Protein AF-A0A970GZV5-F1 (afdb_monomer)

pLDDT: mean 70.39, std 18.57, range [28.64, 95.0]

Radius of gyration: 17.45 Å; Cα contacts (8 Å, |Δi|>4): 274; chains: 1; bounding box: 36×47×40 Å

Sequence (173 aa):
MMLFKDIFDEFKELNETELFYKQYYIAKQNPQNFRKYLISLDQKIIYENKWWIPELQDSFSRYFPELSIEHSRDNIKIVRHNRYNPLFPHSHAFFEMIYVYEGRCENTIEGKLINMEQGDICIVAPDDSYNGRIIFSTMILYFLFSLTRRYSQTKPIAILPFPLKTISIYRVF

Nearest PDB structures (foldseek):
  5u93-assembly1_A  TM=7.709E-01  e=1.357E-03  Bacteria Latreille et al. 1825
  4axo-assembly1_A  TM=7.265E-01  e=5.122E-03  Clostridioides difficile 630
  2pfw-assembly1_B  TM=7.074E-01  e=7.359E-03  Shewanella frigidimarina NCIMB 400
  5uqp-assembly1_B  TM=6.983E-01  e=4.784E-02  Rhodococcus jostii RHA1
  4e2g-assembly2_D  TM=6.605E-01  e=4.504E-02  Sphaerobacter thermophilus DSM 20745

Structure (mmCIF, N/CA/C/O backbone):
data_AF-A0A970GZV5-F1
#
_entry.id   AF-A0A970GZV5-F1
#
loop_
_atom_site.group_PDB
_atom_site.id
_atom_site.type_symbol
_atom_site.label_atom_id
_atom_site.label_alt_id
_atom_site.label_comp_id
_atom_site.label_asym_id
_atom_site.label_entity_id
_atom_site.label_seq_id
_atom_site.pdbx_PDB_ins_code
_atom_site.Cartn_x
_atom_site.Cartn_y
_atom_site.Cartn_z
_atom_site.occupancy
_atom_site.B_iso_or_equiv
_atom_site.auth_seq_id
_atom_site.auth_comp_id
_atom_site.auth_asym_id
_atom_site.auth_atom_id
_atom_site.pdbx_PDB_model_num
ATOM 1 N N . MET A 1 1 ? 20.567 -19.874 14.182 1.00 41.66 1 MET A N 1
ATOM 2 C CA . MET A 1 1 ? 19.536 -20.143 13.160 1.00 41.66 1 MET A CA 1
ATOM 3 C C . MET A 1 1 ? 18.197 -19.851 13.818 1.00 41.66 1 MET A C 1
ATOM 5 O O . MET A 1 1 ? 17.777 -20.660 14.630 1.00 41.66 1 MET A O 1
ATOM 9 N N . MET A 1 2 ? 17.618 -18.666 13.595 1.00 43.06 2 MET A N 1
ATOM 10 C CA . MET A 1 2 ? 16.266 -18.355 14.087 1.00 43.06 2 MET A CA 1
ATOM 11 C C . MET A 1 2 ? 15.265 -19.241 13.345 1.00 43.06 2 MET A C 1
ATOM 13 O O . MET A 1 2 ? 15.381 -19.410 12.127 1.00 43.06 2 MET A O 1
ATOM 17 N N . LEU A 1 3 ? 14.337 -19.856 14.073 1.00 45.75 3 LEU A N 1
ATOM 18 C CA . LEU A 1 3 ? 13.258 -20.633 13.473 1.00 45.75 3 LEU A CA 1
ATOM 19 C C . LEU A 1 3 ? 12.269 -19.663 12.818 1.00 45.75 3 LEU A C 1
ATOM 21 O O . LEU A 1 3 ? 12.071 -18.553 13.299 1.00 45.75 3 LEU A O 1
ATOM 25 N N . PHE A 1 4 ? 11.596 -20.093 11.746 1.00 53.28 4 PHE A N 1
ATOM 26 C CA . PHE A 1 4 ? 10.561 -19.296 11.069 1.00 53.28 4 PHE A CA 1
ATOM 27 C C . PHE A 1 4 ? 9.537 -18.699 12.046 1.00 53.28 4 PHE A C 1
ATOM 29 O O . PHE A 1 4 ? 9.086 -17.581 11.850 1.00 53.28 4 PHE A O 1
ATOM 36 N N . LYS A 1 5 ? 9.211 -19.419 13.124 1.00 53.91 5 LYS A N 1
ATOM 37 C CA . LYS A 1 5 ? 8.280 -18.981 14.167 1.00 53.91 5 LYS A CA 1
ATOM 38 C C . LYS A 1 5 ? 8.745 -17.715 14.906 1.00 53.91 5 LYS A C 1
ATOM 40 O O . LYS A 1 5 ? 7.916 -16.853 15.174 1.00 53.91 5 LYS A O 1
ATOM 45 N N . ASP A 1 6 ? 10.049 -17.577 15.144 1.00 59.06 6 ASP A N 1
ATOM 46 C CA . ASP A 1 6 ? 10.638 -16.453 15.883 1.00 59.06 6 ASP A CA 1
ATOM 47 C 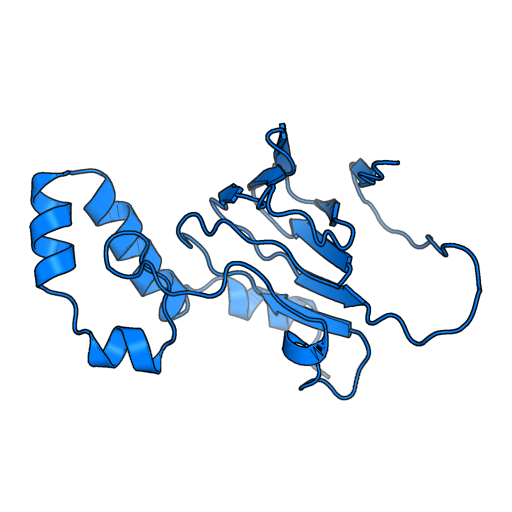C . ASP A 1 6 ? 10.508 -15.142 15.086 1.00 59.06 6 ASP A C 1
ATOM 49 O O . ASP A 1 6 ? 10.172 -14.100 15.640 1.00 59.06 6 ASP A O 1
ATOM 53 N N . ILE A 1 7 ? 10.652 -15.219 13.756 1.00 63.00 7 ILE A N 1
ATOM 54 C CA . ILE A 1 7 ? 10.464 -14.087 12.831 1.00 63.00 7 ILE A CA 1
ATOM 55 C C . ILE A 1 7 ? 9.021 -13.555 12.883 1.00 63.00 7 ILE A C 1
ATOM 57 O O . ILE A 1 7 ? 8.786 -12.355 12.768 1.00 63.00 7 ILE A O 1
ATOM 61 N N . PHE A 1 8 ? 8.031 -14.435 13.045 1.00 64.19 8 PHE A N 1
ATOM 62 C CA . PHE A 1 8 ? 6.624 -14.027 13.044 1.00 64.19 8 PHE A CA 1
ATOM 63 C C . PHE A 1 8 ? 6.163 -13.450 14.381 1.00 64.19 8 PHE A C 1
ATOM 65 O O . PHE A 1 8 ? 5.305 -12.566 14.388 1.00 64.19 8 PHE A O 1
ATOM 72 N N . ASP A 1 9 ? 6.733 -13.902 15.499 1.00 66.94 9 ASP A N 1
ATOM 73 C CA . ASP A 1 9 ? 6.451 -13.305 16.806 1.00 66.94 9 ASP A CA 1
ATOM 74 C C . ASP A 1 9 ? 6.924 -11.840 16.863 1.00 66.94 9 ASP A C 1
ATOM 76 O O . ASP A 1 9 ? 6.214 -10.991 17.403 1.00 66.94 9 ASP A O 1
ATOM 80 N N . GLU A 1 10 ? 8.027 -11.506 16.184 1.00 67.31 10 GLU A N 1
ATOM 81 C CA . GLU A 1 10 ? 8.493 -10.121 16.000 1.00 67.31 10 GLU A CA 1
ATOM 82 C C . GLU A 1 10 ? 7.547 -9.262 15.139 1.00 67.31 10 GLU A C 1
ATOM 84 O O . GLU A 1 10 ? 7.543 -8.033 15.234 1.00 67.31 10 GLU A O 1
ATOM 89 N N . PHE A 1 11 ? 6.710 -9.877 14.299 1.00 72.62 11 PHE A N 1
ATOM 90 C CA . PHE A 1 11 ? 5.795 -9.154 13.412 1.00 72.62 11 PHE A CA 1
ATOM 91 C C . PHE A 1 11 ? 4.432 -8.826 14.027 1.00 72.62 11 PHE A C 1
ATOM 93 O O . PHE A 1 11 ? 3.670 -8.054 13.428 1.00 72.62 11 PHE A O 1
ATOM 100 N N . LYS A 1 12 ? 4.146 -9.333 15.232 1.00 74.81 12 LYS A N 1
ATOM 101 C CA . LYS A 1 12 ? 2.914 -9.021 15.970 1.00 74.81 12 LYS A CA 1
ATOM 102 C C . LYS A 1 12 ? 2.830 -7.535 16.308 1.00 74.81 12 LYS A C 1
ATOM 104 O O . LYS A 1 12 ? 1.846 -6.877 15.953 1.00 74.81 12 LYS A O 1
ATOM 109 N N . GLU A 1 13 ? 3.893 -6.990 16.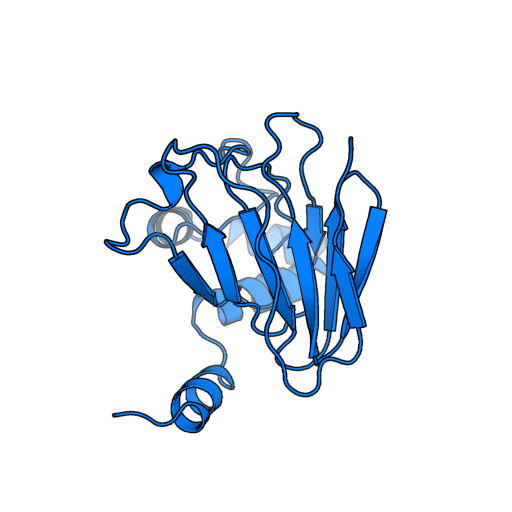888 1.00 83.88 13 GLU A N 1
ATOM 110 C CA . GLU A 1 13 ? 3.952 -5.591 17.307 1.00 83.88 13 GLU A CA 1
ATOM 111 C C . GLU A 1 13 ? 4.019 -4.627 16.120 1.00 83.88 13 GLU A C 1
ATOM 113 O O . GLU A 1 13 ? 4.621 -4.927 15.083 1.00 83.88 13 GLU A O 1
ATOM 118 N N . LEU A 1 14 ? 3.341 -3.479 16.251 1.00 85.62 14 LEU A N 1
ATOM 119 C CA . LEU A 1 14 ? 3.369 -2.407 15.252 1.00 85.62 14 LEU A CA 1
ATOM 120 C C . LEU A 1 14 ? 4.763 -1.783 15.218 1.00 85.62 14 LEU A C 1
ATOM 122 O O . LEU A 1 14 ? 5.229 -1.274 16.234 1.00 85.62 14 LEU A O 1
ATOM 126 N N . ASN A 1 15 ? 5.399 -1.764 14.047 1.00 87.88 15 ASN A N 1
ATOM 127 C CA . ASN A 1 15 ? 6.612 -0.970 13.874 1.00 87.88 15 ASN A CA 1
ATOM 128 C C . ASN A 1 15 ? 6.277 0.533 13.771 1.00 87.88 15 ASN A C 1
ATOM 130 O O . ASN A 1 15 ? 5.115 0.918 13.628 1.00 87.88 15 ASN A O 1
ATOM 134 N N . GLU A 1 16 ? 7.293 1.393 13.816 1.00 91.38 16 GLU A N 1
ATOM 135 C CA . GLU A 1 16 ? 7.125 2.855 13.786 1.00 91.38 16 GLU A CA 1
ATOM 136 C C . GLU A 1 16 ? 6.337 3.351 12.564 1.00 91.38 16 GLU A C 1
ATOM 138 O O . GLU A 1 16 ? 5.459 4.205 12.688 1.00 91.38 16 GLU A O 1
ATOM 143 N N . THR A 1 17 ? 6.588 2.767 11.390 1.00 90.00 17 THR A N 1
ATOM 144 C CA . THR A 1 17 ? 5.873 3.124 10.156 1.00 90.00 17 THR A CA 1
ATOM 145 C C . THR A 1 17 ? 4.407 2.695 10.217 1.00 90.00 17 THR A C 1
ATOM 147 O O . THR A 1 17 ? 3.513 3.430 9.805 1.00 90.00 17 THR A O 1
ATOM 150 N N . GLU A 1 18 ? 4.126 1.519 10.770 1.00 89.25 18 GLU A N 1
ATOM 151 C CA . GLU A 1 18 ? 2.760 1.026 10.954 1.00 89.25 18 GLU A CA 1
ATOM 152 C C . GLU A 1 18 ? 1.993 1.829 12.006 1.00 89.25 18 GLU A C 1
ATOM 154 O O . GLU A 1 18 ? 0.797 2.065 11.840 1.00 89.25 18 GLU A O 1
ATOM 159 N N . LEU A 1 19 ? 2.665 2.273 13.071 1.00 92.50 19 LEU A N 1
ATOM 160 C CA . LEU A 1 19 ? 2.097 3.182 14.067 1.00 92.50 19 LEU A CA 1
ATOM 161 C C . LEU A 1 19 ? 1.739 4.527 13.436 1.00 92.50 19 LEU A C 1
ATOM 163 O O . LEU A 1 19 ? 0.626 5.017 13.647 1.00 92.50 19 LEU A O 1
ATOM 167 N N . PHE A 1 20 ? 2.642 5.088 12.630 1.00 94.12 20 PHE A N 1
ATOM 168 C CA . PHE A 1 20 ? 2.391 6.310 11.874 1.00 94.12 20 PHE A CA 1
ATOM 169 C C . PHE A 1 20 ? 1.163 6.159 10.967 1.00 94.12 20 PHE A C 1
ATOM 171 O O . PHE A 1 20 ? 0.198 6.920 11.088 1.00 94.12 20 PHE A O 1
ATOM 178 N N . TYR A 1 21 ? 1.135 5.127 10.121 1.00 91.44 21 TYR A N 1
ATOM 179 C CA . TYR A 1 21 ? 0.020 4.927 9.200 1.00 91.44 21 TYR A CA 1
ATOM 180 C C . TYR A 1 21 ? -1.290 4.563 9.899 1.00 91.44 21 TYR A C 1
ATOM 182 O O . TYR A 1 21 ? -2.361 4.929 9.416 1.00 91.44 21 TYR A O 1
ATOM 190 N N . LYS A 1 22 ? -1.241 3.920 11.070 1.00 91.19 22 LYS A N 1
ATOM 191 C CA . LYS A 1 22 ? -2.428 3.715 11.909 1.00 91.19 22 LYS A CA 1
ATOM 192 C C . LYS A 1 22 ? -3.025 5.048 12.358 1.00 91.19 22 LYS A C 1
ATOM 194 O O . LYS A 1 22 ? -4.242 5.217 12.300 1.00 91.19 22 LYS A O 1
ATOM 199 N N . GLN A 1 23 ? -2.193 5.999 12.787 1.00 93.44 23 GLN A N 1
ATOM 200 C CA . GLN A 1 23 ? -2.659 7.336 13.169 1.00 93.44 23 GLN A CA 1
ATOM 201 C C . GLN A 1 23 ? -3.227 8.095 11.968 1.00 93.44 23 GLN A C 1
ATOM 203 O O . GLN A 1 23 ? -4.316 8.659 12.075 1.00 93.44 23 GLN A O 1
ATOM 208 N N . TYR A 1 24 ? -2.548 8.039 10.818 1.00 93.38 24 TYR A N 1
ATOM 209 C CA . TYR A 1 24 ? -3.048 8.593 9.558 1.00 93.38 24 TYR A CA 1
ATOM 210 C C . TYR A 1 24 ? -4.425 8.010 9.198 1.00 93.38 24 TYR A C 1
ATOM 212 O O . TYR A 1 24 ? -5.368 8.760 8.936 1.00 93.38 24 TYR A O 1
ATOM 220 N N . TYR A 1 25 ? -4.575 6.683 9.263 1.00 90.81 25 TYR A N 1
ATOM 221 C CA . TYR A 1 25 ? -5.829 5.986 8.978 1.00 90.81 25 TYR A CA 1
ATOM 222 C C . TYR A 1 25 ? -6.967 6.431 9.906 1.00 90.81 25 TYR A C 1
ATOM 224 O O . TYR A 1 25 ? -8.076 6.683 9.434 1.00 90.81 25 TYR A O 1
ATOM 232 N N . ILE A 1 26 ? -6.697 6.557 11.212 1.00 92.00 26 ILE A N 1
ATOM 233 C CA . ILE A 1 26 ? -7.672 7.027 12.209 1.00 92.00 26 ILE A CA 1
ATOM 234 C C . ILE A 1 26 ? -8.058 8.485 11.941 1.00 92.00 26 ILE A C 1
ATOM 236 O O . ILE A 1 26 ? -9.243 8.817 11.942 1.00 92.00 26 ILE A O 1
ATOM 240 N N . ALA A 1 27 ? -7.079 9.355 11.680 1.00 93.94 27 ALA A N 1
ATOM 241 C CA . ALA A 1 27 ? -7.325 10.767 11.406 1.00 93.94 27 ALA A CA 1
ATOM 242 C C . ALA A 1 27 ? -8.208 10.955 10.164 1.00 93.94 27 ALA A C 1
ATOM 244 O O . ALA A 1 27 ? -9.127 11.775 10.185 1.00 93.94 27 ALA A O 1
ATOM 245 N N . LYS A 1 28 ? -7.982 10.149 9.119 1.00 91.44 28 LYS A N 1
ATOM 246 C CA . LYS A 1 28 ? -8.724 10.189 7.850 1.00 91.44 28 LYS A CA 1
ATOM 247 C C . LYS A 1 28 ? -10.218 9.867 7.988 1.00 91.44 28 LYS A C 1
ATOM 249 O O . LYS A 1 28 ? -10.998 10.309 7.150 1.00 91.44 28 LYS A O 1
ATOM 254 N N . GLN A 1 29 ? -10.638 9.188 9.060 1.00 91.19 29 GLN A N 1
ATOM 255 C CA . GLN A 1 29 ? -12.057 8.895 9.325 1.00 91.19 29 GLN A CA 1
ATOM 256 C C . GLN A 1 29 ? -12.888 10.150 9.643 1.00 91.19 29 GLN A C 1
ATOM 258 O O . GLN A 1 29 ? -14.115 10.114 9.569 1.00 91.19 29 GLN A O 1
ATOM 263 N N . ASN A 1 30 ? -12.248 11.270 10.001 1.00 93.44 30 ASN A N 1
ATOM 264 C CA . ASN A 1 30 ? -12.925 12.536 10.263 1.00 93.44 30 ASN A CA 1
ATOM 265 C C . ASN A 1 30 ? -12.253 13.671 9.468 1.00 93.44 30 ASN A C 1
ATOM 267 O O . ASN A 1 30 ? -11.137 14.064 9.811 1.00 93.44 30 ASN A O 1
ATOM 271 N N . PRO A 1 31 ? -12.929 14.274 8.468 1.00 90.69 31 PRO A N 1
ATOM 272 C CA . PRO A 1 31 ? -12.325 15.286 7.597 1.00 90.69 31 PRO A CA 1
ATOM 273 C C . PRO A 1 31 ? -11.720 16.497 8.325 1.00 90.69 31 PRO A C 1
ATOM 275 O O . PRO A 1 31 ? -10.673 17.008 7.921 1.00 90.69 31 PRO A O 1
ATOM 278 N N . GLN A 1 32 ? -12.349 16.960 9.413 1.00 88.19 32 GLN A N 1
ATOM 279 C CA . GLN A 1 32 ? -11.847 18.106 10.179 1.00 88.19 32 GLN A CA 1
ATOM 280 C C . GLN A 1 32 ? -10.583 17.746 10.963 1.00 88.19 32 GLN A C 1
ATOM 282 O O . GLN A 1 32 ? -9.631 18.530 11.001 1.00 88.19 32 GLN A O 1
ATOM 287 N N . ASN A 1 33 ? -10.552 16.551 11.557 1.00 90.25 33 ASN A N 1
ATOM 288 C CA . ASN A 1 33 ? -9.371 16.052 12.258 1.00 90.25 33 ASN A CA 1
ATOM 289 C C . ASN A 1 33 ? -8.245 15.727 11.279 1.00 90.25 33 ASN A C 1
ATOM 291 O O . ASN A 1 33 ? -7.090 16.012 11.578 1.00 90.25 33 ASN A O 1
ATOM 295 N N . PHE A 1 34 ? -8.573 15.211 10.095 1.00 94.88 34 PHE A N 1
ATOM 296 C CA . PHE A 1 34 ? -7.590 14.858 9.082 1.00 94.88 34 PHE A CA 1
ATOM 297 C C . PHE A 1 34 ? -6.807 16.072 8.592 1.00 94.88 34 PHE A C 1
ATOM 299 O O . PHE A 1 34 ? -5.580 16.043 8.550 1.00 94.88 34 PHE A O 1
ATOM 306 N N . ARG A 1 35 ? -7.493 17.188 8.313 1.00 93.38 35 ARG A N 1
ATOM 307 C CA . ARG A 1 35 ? -6.816 18.429 7.916 1.00 93.38 35 ARG A CA 1
ATOM 308 C C . ARG A 1 35 ? -5.874 18.939 9.008 1.00 93.38 35 ARG A C 1
ATOM 310 O O . ARG A 1 35 ? -4.754 19.335 8.701 1.00 93.38 35 ARG A O 1
ATOM 317 N N . LYS A 1 36 ? -6.308 18.920 10.274 1.00 94.12 36 LYS A N 1
ATOM 318 C CA . LYS A 1 36 ? -5.458 19.309 11.414 1.00 94.12 36 LYS A CA 1
ATOM 319 C C . LYS A 1 36 ? -4.256 18.376 11.560 1.00 94.12 36 LYS A C 1
ATOM 321 O O . LYS A 1 36 ? -3.148 18.856 11.768 1.00 94.12 36 LYS A O 1
ATOM 326 N N . TYR A 1 37 ? -4.476 17.073 11.400 1.00 95.00 37 TYR A N 1
ATOM 327 C CA . TYR A 1 37 ? -3.430 16.060 11.427 1.00 95.00 37 TYR A CA 1
ATOM 328 C C . TYR A 1 37 ? -2.378 16.317 10.344 1.00 95.00 37 TYR A C 1
ATOM 330 O O . TYR A 1 37 ? -1.211 16.465 10.687 1.00 95.00 37 TYR A O 1
ATOM 338 N N . LEU A 1 38 ? -2.774 16.490 9.078 1.00 94.19 38 LEU A N 1
ATOM 339 C CA . LEU A 1 38 ? -1.841 16.764 7.976 1.00 94.19 38 LEU A CA 1
ATOM 340 C C . LEU A 1 38 ? -0.987 18.020 8.213 1.00 94.19 38 LEU A C 1
ATOM 342 O O . LEU A 1 38 ? 0.203 18.003 7.924 1.00 94.19 38 LEU A O 1
ATOM 346 N N . ILE A 1 39 ? -1.574 19.087 8.771 1.00 93.56 39 ILE A N 1
ATOM 347 C CA . ILE A 1 39 ? -0.848 20.327 9.105 1.00 93.56 39 ILE A CA 1
ATOM 348 C C . ILE A 1 39 ? 0.156 20.106 10.248 1.00 93.56 39 ILE A C 1
ATOM 350 O O . ILE A 1 39 ? 1.184 20.772 10.292 1.00 93.56 39 ILE A O 1
ATOM 354 N N . SER A 1 40 ? -0.133 19.184 11.170 1.00 94.44 40 SER A N 1
ATOM 355 C CA . SER A 1 40 ? 0.747 18.879 12.304 1.00 94.44 40 SER A CA 1
ATOM 356 C C . SER A 1 40 ? 1.952 18.002 11.952 1.00 94.44 40 SER A C 1
ATOM 358 O O . SER A 1 40 ? 2.830 17.828 12.794 1.00 94.44 40 SER A O 1
ATOM 360 N N . LEU A 1 41 ? 1.998 17.431 10.743 1.00 94.31 41 LEU A N 1
ATOM 361 C CA . LEU A 1 41 ? 3.075 16.530 10.344 1.00 94.31 41 LEU A CA 1
ATOM 362 C C . LEU A 1 41 ? 4.372 17.280 10.030 1.00 94.31 41 LEU A C 1
ATOM 364 O O . LEU A 1 41 ? 4.379 18.274 9.305 1.00 94.31 41 LEU A O 1
ATOM 368 N N . ASP A 1 42 ? 5.490 16.739 10.511 1.00 93.44 42 ASP A N 1
ATOM 369 C CA . ASP A 1 42 ? 6.823 17.222 10.166 1.00 93.44 42 ASP A CA 1
ATOM 370 C C . ASP A 1 42 ? 7.262 16.661 8.802 1.00 93.44 42 ASP A C 1
ATOM 372 O O . ASP A 1 42 ? 7.513 15.463 8.641 1.00 93.44 42 ASP A O 1
ATOM 376 N N . GLN A 1 43 ? 7.377 17.546 7.810 1.00 89.19 43 GLN A N 1
ATOM 377 C CA . GLN A 1 43 ? 7.775 17.192 6.445 1.00 89.19 43 GLN A CA 1
ATOM 378 C C . GLN A 1 43 ? 9.178 16.584 6.367 1.00 89.19 43 GLN A C 1
ATOM 380 O O . GLN A 1 43 ? 9.423 15.733 5.509 1.00 89.19 43 GLN A O 1
ATOM 385 N N . LYS A 1 44 ? 10.093 16.985 7.257 1.00 90.94 44 LYS A N 1
ATOM 386 C CA . LYS A 1 44 ? 11.451 16.440 7.298 1.00 90.94 44 LYS A CA 1
ATOM 387 C C . LYS A 1 44 ? 11.421 14.979 7.737 1.00 90.94 44 LYS A C 1
ATOM 389 O O . LYS A 1 44 ? 12.011 14.140 7.061 1.00 90.94 44 LYS A O 1
ATOM 394 N N . ILE A 1 45 ? 10.667 14.669 8.794 1.00 91.31 45 ILE A N 1
ATOM 395 C CA . ILE A 1 45 ? 10.489 13.291 9.280 1.00 91.31 45 ILE A CA 1
ATOM 396 C C . ILE A 1 45 ? 9.849 12.421 8.194 1.00 91.31 45 ILE A C 1
ATOM 398 O O . ILE A 1 45 ? 10.314 11.308 7.947 1.00 91.31 45 ILE A O 1
ATOM 402 N N . ILE A 1 46 ? 8.819 12.932 7.511 1.00 90.50 46 ILE A N 1
ATOM 403 C CA . ILE A 1 46 ? 8.160 12.220 6.405 1.00 90.50 46 ILE A CA 1
ATOM 404 C C . ILE A 1 46 ? 9.162 11.884 5.291 1.00 90.50 46 ILE A C 1
ATOM 406 O O . ILE A 1 46 ? 9.190 10.750 4.809 1.00 90.50 46 ILE A O 1
ATOM 410 N N . TYR A 1 47 ? 9.984 12.857 4.890 1.00 86.81 47 TYR A N 1
ATOM 411 C CA . TYR A 1 47 ? 10.976 12.685 3.830 1.00 86.81 47 TYR A CA 1
ATOM 412 C C . TYR A 1 47 ? 12.068 11.679 4.217 1.00 86.81 47 TYR A C 1
ATOM 414 O O . TYR A 1 47 ? 12.369 10.770 3.443 1.00 86.81 47 TYR A O 1
ATOM 422 N N . GLU A 1 48 ? 12.628 11.800 5.423 1.00 89.50 48 GLU A N 1
ATOM 423 C CA . GLU A 1 48 ? 13.686 10.914 5.926 1.00 89.50 48 GLU A CA 1
ATOM 424 C C . GLU A 1 48 ? 13.213 9.457 6.033 1.00 89.50 48 GLU A C 1
ATOM 426 O O . GLU A 1 48 ? 13.936 8.541 5.638 1.00 89.50 48 GLU A O 1
ATOM 431 N N . ASN A 1 49 ? 11.971 9.244 6.477 1.00 89.00 49 ASN A N 1
ATOM 432 C CA . ASN A 1 49 ? 11.362 7.915 6.567 1.00 89.00 49 ASN A CA 1
ATOM 433 C C . ASN A 1 49 ? 10.800 7.397 5.235 1.00 89.00 49 ASN A C 1
ATOM 435 O O . ASN A 1 49 ? 10.377 6.242 5.155 1.00 89.00 49 ASN A O 1
ATOM 439 N N . LYS A 1 50 ? 10.785 8.231 4.185 1.00 87.25 50 LYS A N 1
ATOM 440 C CA . LYS A 1 50 ? 10.184 7.924 2.877 1.00 87.25 50 LYS A CA 1
ATOM 441 C C . LYS A 1 50 ? 8.722 7.475 2.996 1.00 87.25 50 LYS A C 1
ATOM 443 O O . LYS A 1 50 ? 8.283 6.573 2.281 1.00 87.25 50 LYS A O 1
ATOM 448 N N . TRP A 1 51 ? 7.970 8.081 3.915 1.00 89.88 51 TRP A N 1
ATOM 449 C CA . TRP A 1 51 ? 6.549 7.783 4.076 1.00 89.88 51 TRP A CA 1
ATOM 450 C C . TRP A 1 51 ? 5.735 8.413 2.948 1.00 89.88 51 TRP A C 1
ATOM 452 O O . TRP A 1 51 ? 5.889 9.595 2.637 1.00 89.88 51 TRP A O 1
ATOM 462 N N . TRP A 1 52 ? 4.858 7.607 2.357 1.00 86.88 52 TRP A N 1
ATOM 463 C CA . TRP A 1 52 ? 3.946 7.995 1.293 1.00 86.88 52 TRP A CA 1
ATOM 464 C C . TRP A 1 52 ? 2.677 8.600 1.892 1.00 86.88 52 TRP A C 1
ATOM 466 O O . TRP A 1 52 ? 1.969 7.945 2.657 1.00 86.88 52 TRP A O 1
ATOM 476 N N . ILE A 1 53 ? 2.375 9.849 1.539 1.00 90.31 53 ILE A N 1
ATOM 477 C CA . ILE A 1 53 ? 1.152 10.538 1.972 1.00 90.31 53 ILE A CA 1
ATOM 478 C C . ILE A 1 53 ? 0.477 11.127 0.730 1.00 90.31 53 ILE A C 1
ATOM 480 O O . ILE A 1 53 ? 0.925 12.176 0.256 1.00 90.31 53 ILE A O 1
ATOM 484 N N . PRO A 1 54 ? -0.600 10.497 0.219 1.00 87.56 54 PRO A N 1
ATOM 485 C CA . PRO A 1 54 ? -1.253 10.913 -1.023 1.00 87.56 54 PRO A CA 1
ATOM 486 C C . PRO A 1 54 ? -1.649 12.391 -1.058 1.00 87.56 54 PRO A C 1
ATOM 488 O O . PRO A 1 54 ? -1.613 13.025 -2.104 1.00 87.56 54 PRO A O 1
ATOM 491 N N . GLU A 1 55 ? -2.036 12.951 0.087 1.00 90.62 55 GLU A N 1
ATOM 492 C CA . GLU A 1 55 ? -2.503 14.333 0.190 1.00 90.62 55 GLU A CA 1
ATOM 493 C C . GLU A 1 55 ? -1.376 15.375 0.209 1.00 90.62 55 GLU A C 1
ATOM 495 O O . GLU A 1 55 ? -1.653 16.561 0.039 1.00 90.62 55 GLU A O 1
ATOM 500 N N . LEU A 1 56 ? -0.126 14.962 0.442 1.00 86.56 56 LEU A N 1
ATOM 501 C CA . LEU A 1 56 ? 1.027 15.866 0.551 1.00 86.56 56 LEU A CA 1
ATOM 502 C C . LEU A 1 56 ? 2.044 15.683 -0.579 1.00 86.56 56 LEU A C 1
ATOM 504 O O . LEU A 1 56 ? 2.911 16.536 -0.761 1.00 86.56 56 LEU A O 1
ATOM 508 N N . GLN A 1 57 ? 1.975 14.572 -1.312 1.00 81.69 57 GLN A N 1
ATOM 509 C CA . GLN A 1 57 ? 2.993 14.175 -2.276 1.00 81.69 57 GLN A CA 1
ATOM 510 C C . GLN A 1 57 ? 2.336 13.803 -3.607 1.00 81.69 57 GLN A C 1
ATOM 512 O O . GLN A 1 57 ? 1.611 12.820 -3.689 1.00 81.69 57 GLN A O 1
ATOM 517 N N . ASP A 1 58 ? 2.630 14.560 -4.665 1.00 68.69 58 ASP A N 1
ATOM 518 C CA . ASP A 1 58 ? 2.204 14.229 -6.039 1.00 68.69 58 ASP A CA 1
ATOM 519 C C . ASP A 1 58 ? 3.371 13.709 -6.906 1.00 68.69 58 ASP A C 1
ATOM 521 O O . ASP A 1 58 ? 3.180 13.163 -7.987 1.00 68.69 58 ASP A O 1
ATOM 525 N N . SER A 1 59 ? 4.610 13.833 -6.417 1.00 63.47 59 SER A N 1
ATOM 526 C CA . SER A 1 59 ? 5.838 13.609 -7.193 1.00 63.47 59 SER A CA 1
ATOM 527 C C . SER A 1 59 ? 6.492 12.233 -7.020 1.00 63.47 59 SER A C 1
ATOM 529 O O . SER A 1 59 ? 7.578 12.013 -7.558 1.00 63.47 59 SER A O 1
ATOM 531 N N . PHE A 1 60 ? 5.883 11.294 -6.287 1.00 67.06 60 PHE A N 1
ATOM 532 C CA . PHE A 1 60 ? 6.445 9.942 -6.195 1.00 67.06 60 PHE A CA 1
ATOM 533 C C . PHE A 1 60 ? 6.396 9.248 -7.555 1.00 67.06 60 PHE A C 1
ATOM 535 O O . PHE A 1 60 ? 5.369 9.262 -8.236 1.00 67.06 60 PHE A O 1
ATOM 542 N N . SER A 1 61 ? 7.505 8.599 -7.929 1.00 72.00 61 SER A N 1
ATOM 543 C CA . SER A 1 61 ? 7.516 7.748 -9.116 1.00 72.00 61 SER A CA 1
ATOM 544 C C . SER A 1 61 ? 6.468 6.656 -8.949 1.00 72.00 61 SER A C 1
ATOM 546 O O . SER A 1 61 ? 6.530 5.861 -8.012 1.00 72.00 61 SER A O 1
ATOM 548 N N . ARG A 1 62 ? 5.515 6.622 -9.880 1.00 76.69 62 ARG A N 1
ATOM 549 C CA . ARG A 1 62 ? 4.510 5.560 -9.972 1.00 76.69 62 ARG A CA 1
ATOM 550 C C . ARG A 1 62 ? 5.046 4.339 -10.717 1.00 76.69 62 ARG A C 1
ATOM 552 O O . ARG A 1 62 ? 4.351 3.342 -10.781 1.00 76.69 62 ARG A O 1
ATOM 559 N N . TYR A 1 63 ? 6.261 4.398 -11.262 1.00 80.31 63 TYR A N 1
ATOM 560 C CA . TYR A 1 63 ? 6.911 3.272 -11.929 1.00 80.31 63 TYR A CA 1
ATOM 561 C C . TYR A 1 63 ? 8.188 2.859 -11.194 1.00 80.31 63 TYR A C 1
ATOM 563 O O . TYR A 1 63 ? 9.043 3.704 -10.900 1.00 80.31 63 TYR A O 1
ATOM 571 N N . PHE A 1 64 ? 8.331 1.560 -10.933 1.00 78.12 64 PHE A N 1
ATOM 572 C CA . PHE A 1 64 ? 9.515 0.973 -10.310 1.00 78.12 64 PHE A CA 1
ATOM 573 C C . PHE A 1 64 ? 10.291 0.103 -11.309 1.00 78.12 64 PHE A C 1
ATOM 575 O O . PHE A 1 64 ? 9.856 -1.011 -11.615 1.00 78.12 64 PHE A O 1
ATOM 582 N N . PRO A 1 65 ? 11.460 0.556 -11.802 1.00 76.50 65 PRO A N 1
ATOM 583 C CA . PRO A 1 65 ? 12.323 -0.279 -12.636 1.00 76.50 65 PRO A CA 1
ATOM 584 C C . PRO A 1 65 ? 12.924 -1.442 -11.836 1.00 76.50 65 PRO A C 1
ATOM 586 O O . PRO A 1 65 ? 12.964 -1.398 -10.606 1.00 76.50 65 PRO A O 1
ATOM 589 N N . GLU A 1 66 ? 13.476 -2.433 -12.537 1.00 71.88 66 GLU A N 1
ATOM 590 C CA . GLU A 1 66 ? 14.178 -3.596 -11.961 1.00 71.88 66 GLU A CA 1
ATOM 591 C C . GLU A 1 66 ? 15.287 -3.178 -10.974 1.00 71.88 66 GLU A C 1
ATOM 593 O O . GLU A 1 66 ? 15.382 -3.705 -9.864 1.00 71.88 66 GLU A O 1
ATOM 598 N N . LEU A 1 67 ? 16.006 -2.100 -11.309 1.00 74.06 67 LEU A N 1
ATOM 599 C CA . LEU A 1 67 ? 17.008 -1.423 -10.473 1.00 74.06 67 LEU A CA 1
ATOM 600 C C . LEU A 1 67 ? 16.501 -0.996 -9.087 1.00 74.06 67 LEU A C 1
ATOM 602 O O . LEU A 1 67 ? 17.288 -0.860 -8.150 1.00 74.06 67 LEU A O 1
ATOM 606 N N . SER A 1 68 ? 15.187 -0.824 -8.909 1.00 71.75 68 SER A N 1
ATOM 607 C CA . SER A 1 68 ? 14.585 -0.516 -7.598 1.00 71.75 68 SER A CA 1
ATOM 608 C C . SER A 1 68 ? 14.785 -1.651 -6.586 1.00 71.75 68 SER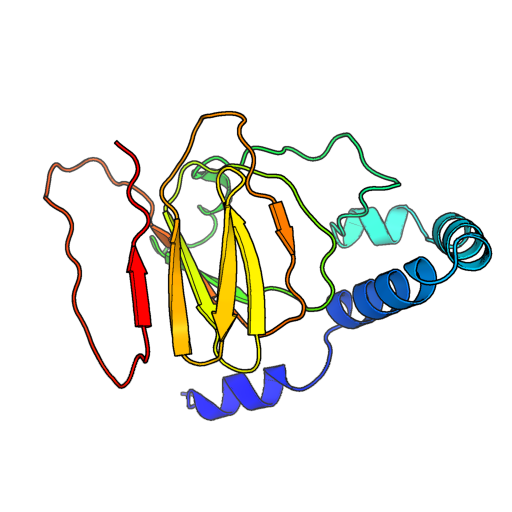 A C 1
ATOM 610 O O . SER A 1 68 ? 14.578 -1.474 -5.380 1.00 71.75 68 SER A O 1
ATOM 612 N N . ILE A 1 69 ? 15.181 -2.829 -7.071 1.00 65.62 69 ILE A N 1
ATOM 613 C CA . ILE A 1 69 ? 15.291 -4.072 -6.308 1.00 65.62 69 ILE A CA 1
ATOM 614 C C . ILE A 1 69 ? 16.741 -4.543 -6.184 1.00 65.62 69 ILE A C 1
ATOM 616 O O . ILE A 1 69 ? 17.067 -5.211 -5.207 1.00 65.62 69 ILE A O 1
ATOM 620 N N . GLU A 1 70 ? 17.633 -4.083 -7.062 1.00 56.38 70 GLU A N 1
ATOM 621 C CA . GLU A 1 70 ? 19.029 -4.529 -7.221 1.00 56.38 70 GLU A CA 1
ATOM 622 C C . GLU A 1 70 ? 19.971 -4.336 -6.017 1.00 56.38 70 GLU A C 1
ATOM 624 O O . GLU A 1 70 ? 21.124 -4.761 -6.056 1.00 56.38 70 GLU A O 1
ATOM 629 N N . HIS A 1 71 ? 19.511 -3.762 -4.905 1.00 55.34 71 HIS A N 1
ATOM 630 C CA . HIS A 1 71 ? 20.317 -3.717 -3.680 1.00 55.34 71 HIS A CA 1
ATOM 631 C C . HIS A 1 71 ? 20.394 -5.074 -2.951 1.00 55.34 71 HIS A C 1
ATOM 633 O O . HIS A 1 71 ? 21.151 -5.199 -1.986 1.00 55.34 71 HIS A O 1
ATOM 639 N N . SER A 1 72 ? 19.651 -6.099 -3.389 1.00 51.94 72 SER A N 1
ATOM 640 C CA . SER A 1 72 ? 19.868 -7.482 -2.957 1.00 51.94 72 SER A CA 1
ATOM 641 C C . SER A 1 72 ? 20.826 -8.186 -3.917 1.00 51.94 72 SER A C 1
ATOM 643 O O . SER A 1 72 ? 20.605 -8.223 -5.121 1.00 51.94 72 SER A O 1
ATOM 645 N N . ARG A 1 73 ? 21.880 -8.818 -3.384 1.00 52.09 73 ARG A N 1
ATOM 646 C C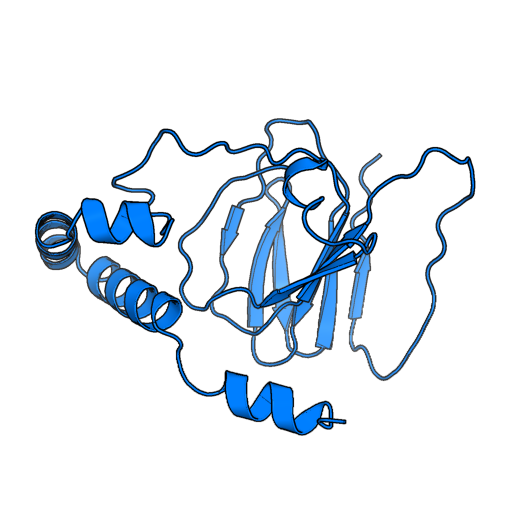A . ARG A 1 73 ? 22.755 -9.728 -4.157 1.00 52.09 73 ARG A CA 1
ATOM 647 C C . ARG A 1 73 ? 21.992 -10.923 -4.754 1.00 52.09 73 ARG A C 1
ATOM 649 O O . ARG A 1 73 ? 22.521 -11.621 -5.615 1.00 52.09 73 ARG A O 1
ATOM 656 N N . ASP A 1 74 ? 20.757 -11.121 -4.305 1.00 57.22 74 ASP A N 1
ATOM 657 C CA . ASP A 1 74 ? 19.859 -12.196 -4.677 1.00 57.22 74 ASP A CA 1
ATOM 658 C C . ASP A 1 74 ? 18.777 -11.683 -5.636 1.00 57.22 74 ASP A C 1
ATOM 660 O O . ASP A 1 74 ? 18.215 -10.604 -5.438 1.00 57.22 74 ASP A O 1
ATOM 664 N N . ASN A 1 75 ? 18.428 -12.493 -6.644 1.00 68.81 75 ASN A N 1
ATOM 665 C CA . ASN A 1 75 ? 17.329 -12.242 -7.597 1.00 68.81 75 ASN A CA 1
ATOM 666 C C . ASN A 1 75 ? 15.936 -12.284 -6.933 1.00 68.81 75 ASN A C 1
ATOM 668 O O . ASN A 1 75 ? 14.939 -12.445 -7.628 1.00 68.81 75 ASN A O 1
ATOM 672 N N . ILE A 1 76 ? 15.884 -12.262 -5.600 1.00 71.62 76 ILE A N 1
ATOM 673 C CA . ILE A 1 76 ? 14.696 -12.315 -4.766 1.00 71.62 76 ILE A CA 1
ATOM 674 C C . ILE A 1 76 ? 14.911 -11.313 -3.637 1.00 71.62 76 ILE A C 1
ATOM 676 O O . ILE A 1 76 ? 15.768 -11.497 -2.775 1.00 71.62 76 ILE A O 1
ATOM 680 N N . LYS A 1 77 ? 14.084 -10.275 -3.614 1.00 74.56 77 LYS A N 1
ATOM 681 C CA . LYS A 1 77 ? 13.881 -9.448 -2.426 1.00 74.56 77 LYS A CA 1
ATOM 682 C C . LYS A 1 77 ? 12.645 -9.963 -1.712 1.00 74.56 77 LYS A C 1
ATOM 684 O O . LYS A 1 77 ? 11.715 -10.369 -2.391 1.00 74.56 77 LYS A O 1
ATOM 689 N N . ILE A 1 78 ? 12.658 -9.949 -0.384 1.00 75.06 78 ILE A N 1
ATOM 690 C CA . ILE A 1 78 ? 11.513 -10.275 0.466 1.00 75.06 78 ILE A CA 1
ATOM 691 C C . ILE A 1 78 ? 11.275 -9.063 1.363 1.00 75.06 78 ILE A C 1
ATOM 693 O O . ILE A 1 78 ? 12.170 -8.658 2.104 1.00 75.06 78 ILE A O 1
ATOM 697 N N . VAL A 1 79 ? 10.091 -8.458 1.281 1.00 75.56 79 VAL A N 1
ATOM 698 C CA . VAL A 1 79 ? 9.745 -7.266 2.071 1.00 75.56 79 VAL A CA 1
ATOM 699 C C . VAL A 1 79 ? 8.448 -7.512 2.810 1.00 75.56 79 VAL A C 1
ATOM 701 O O . VAL A 1 79 ? 7.485 -7.953 2.198 1.00 75.56 79 VAL A O 1
ATOM 704 N N . ARG A 1 80 ? 8.423 -7.181 4.103 1.00 78.12 80 ARG A N 1
ATOM 705 C CA . ARG A 1 80 ? 7.194 -7.043 4.884 1.00 78.12 80 ARG A CA 1
ATOM 706 C C . ARG A 1 80 ? 6.446 -5.794 4.426 1.00 78.12 80 ARG A C 1
ATOM 708 O O . ARG A 1 80 ? 6.964 -4.688 4.560 1.00 78.12 80 ARG A O 1
ATOM 715 N N . HIS A 1 81 ? 5.211 -5.949 3.966 1.00 78.69 81 HIS A N 1
ATOM 716 C CA . HIS A 1 81 ? 4.351 -4.791 3.742 1.00 78.69 81 HIS A CA 1
ATOM 717 C C . HIS A 1 81 ? 3.755 -4.268 5.053 1.00 78.69 81 HIS A C 1
ATOM 719 O O . HIS A 1 81 ? 3.186 -5.028 5.841 1.00 78.69 81 HIS A O 1
ATOM 725 N N . ASN A 1 82 ? 3.871 -2.959 5.275 1.00 81.94 82 ASN A N 1
ATOM 726 C CA . ASN A 1 82 ? 3.361 -2.311 6.476 1.00 81.94 82 ASN A CA 1
ATOM 727 C C . ASN A 1 82 ? 1.827 -2.263 6.483 1.00 81.94 82 ASN A C 1
ATOM 729 O O . ASN A 1 82 ? 1.173 -2.044 5.461 1.00 81.94 82 ASN A O 1
ATOM 733 N N . ARG A 1 83 ? 1.251 -2.450 7.669 1.00 82.56 83 ARG A N 1
ATOM 734 C CA . ARG A 1 83 ? -0.150 -2.140 7.975 1.00 82.56 83 ARG A CA 1
ATOM 735 C C . ARG A 1 83 ? -0.539 -0.705 7.668 1.00 82.56 83 ARG A C 1
ATOM 737 O O . ARG A 1 83 ? 0.277 0.197 7.824 1.00 82.56 83 ARG A O 1
ATOM 744 N N . TYR A 1 84 ? -1.829 -0.505 7.390 1.00 83.81 84 TYR A N 1
ATOM 745 C CA . TYR A 1 84 ? -2.467 0.811 7.254 1.00 83.81 84 TYR A CA 1
ATOM 746 C C . TYR A 1 84 ? -1.869 1.690 6.145 1.00 83.81 84 TYR A C 1
ATOM 748 O O . TYR A 1 84 ? -2.222 2.865 6.050 1.00 83.81 84 TYR A O 1
ATOM 756 N N . ASN A 1 85 ? -0.980 1.132 5.316 1.00 83.00 85 ASN A N 1
ATOM 757 C CA . ASN A 1 85 ? -0.312 1.852 4.245 1.00 83.00 85 ASN A CA 1
ATOM 758 C C . ASN A 1 85 ? -1.382 2.454 3.317 1.00 83.00 85 ASN A C 1
ATOM 760 O O . ASN A 1 85 ? -2.299 1.728 2.909 1.00 83.00 85 ASN A O 1
ATOM 764 N N . PRO A 1 86 ? -1.316 3.755 2.999 1.00 83.12 86 PRO A N 1
ATOM 765 C CA . PRO A 1 86 ? -2.293 4.365 2.120 1.00 83.12 86 PRO A CA 1
ATOM 766 C C . PRO A 1 86 ? -2.196 3.781 0.713 1.00 83.12 86 PRO A C 1
ATOM 768 O O . PRO A 1 86 ? -1.169 3.237 0.307 1.00 83.12 86 PRO A O 1
ATOM 771 N N . LEU A 1 87 ? -3.282 3.951 -0.042 1.00 79.38 87 LEU A N 1
ATOM 772 C CA . LEU A 1 87 ? -3.332 3.590 -1.451 1.00 79.38 87 LEU A CA 1
ATOM 773 C C . LEU A 1 87 ? -2.147 4.192 -2.200 1.00 79.38 87 LEU A C 1
ATOM 775 O O . LEU A 1 87 ? -1.953 5.411 -2.191 1.00 79.38 87 LEU A O 1
ATOM 779 N N . PHE A 1 88 ? -1.392 3.333 -2.876 1.00 79.44 88 PHE A N 1
ATOM 780 C CA . PHE A 1 88 ? -0.257 3.749 -3.683 1.00 79.44 88 PHE A CA 1
ATOM 781 C C . PHE A 1 88 ? -0.363 3.176 -5.099 1.00 79.44 88 PHE A C 1
ATOM 783 O O . PHE A 1 88 ? 0.039 2.033 -5.328 1.00 79.44 88 PHE A O 1
ATOM 790 N N . PRO A 1 89 ? -0.941 3.944 -6.041 1.00 77.88 89 PRO A N 1
ATOM 791 C CA . PRO A 1 89 ? -1.031 3.558 -7.441 1.00 77.88 89 PRO A CA 1
ATOM 792 C C . PRO A 1 89 ? 0.358 3.449 -8.085 1.00 77.88 89 PRO A C 1
ATOM 794 O O . PRO A 1 89 ? 1.046 4.465 -8.201 1.00 77.88 89 PRO A O 1
ATOM 797 N N . HIS A 1 90 ? 0.769 2.250 -8.510 1.00 79.56 90 HIS A N 1
ATOM 798 C CA . HIS A 1 90 ? 2.069 2.055 -9.162 1.00 79.56 90 HIS A CA 1
ATOM 799 C C . HIS A 1 90 ? 2.125 0.868 -10.136 1.00 79.56 90 HIS A C 1
ATOM 801 O O . HIS A 1 90 ? 1.272 -0.018 -10.121 1.00 79.56 90 HIS A O 1
ATOM 807 N N . SER A 1 91 ? 3.156 0.851 -10.975 1.00 78.75 91 SER A N 1
ATOM 808 C CA . SER A 1 91 ? 3.541 -0.237 -11.872 1.00 78.75 91 SER A CA 1
ATOM 809 C C . SER A 1 91 ? 5.037 -0.539 -11.732 1.00 78.75 91 SER A C 1
ATOM 811 O O . SER A 1 91 ? 5.783 0.213 -11.091 1.00 78.75 91 SER A O 1
ATOM 813 N N . HIS A 1 92 ? 5.488 -1.682 -12.244 1.00 80.56 92 HIS A N 1
ATOM 814 C CA . HIS A 1 92 ? 6.850 -2.160 -12.010 1.00 80.56 92 HIS A CA 1
ATOM 815 C C . HIS A 1 92 ? 7.340 -3.124 -13.096 1.00 80.56 92 HIS A C 1
ATOM 817 O O . HIS A 1 92 ? 6.557 -3.742 -13.812 1.00 80.56 92 HIS A O 1
ATOM 823 N N . ALA A 1 93 ? 8.665 -3.237 -13.211 1.00 80.19 93 ALA A N 1
ATOM 824 C CA . ALA A 1 93 ? 9.348 -4.045 -14.226 1.00 80.19 93 ALA A CA 1
ATOM 825 C C . ALA A 1 93 ? 9.685 -5.479 -13.766 1.00 80.19 93 ALA A C 1
ATOM 827 O O . ALA A 1 93 ? 10.513 -6.152 -14.381 1.00 80.19 93 ALA A O 1
ATOM 828 N N . PHE A 1 94 ? 9.106 -5.945 -12.660 1.00 77.88 94 PHE A N 1
ATOM 829 C CA . PHE A 1 94 ? 9.463 -7.209 -12.013 1.00 77.88 94 PHE A CA 1
ATOM 830 C C . PHE A 1 94 ? 8.216 -8.009 -11.630 1.00 77.88 94 PHE A C 1
ATOM 832 O O . PHE A 1 94 ? 7.112 -7.488 -11.598 1.00 77.88 94 PHE A O 1
ATOM 839 N N . PHE A 1 95 ? 8.351 -9.308 -11.366 1.00 78.75 95 PHE A N 1
ATOM 840 C CA . PHE A 1 95 ? 7.216 -10.051 -10.809 1.00 78.75 95 PHE A CA 1
ATOM 841 C C . PHE A 1 95 ? 6.983 -9.618 -9.365 1.00 78.75 95 PHE A C 1
ATOM 843 O O . PHE A 1 95 ? 7.942 -9.496 -8.626 1.00 78.75 95 PHE A O 1
ATOM 850 N N . GLU A 1 96 ? 5.741 -9.442 -8.936 1.00 78.00 96 GLU A N 1
ATOM 851 C CA . GLU A 1 96 ? 5.393 -9.239 -7.529 1.00 78.00 96 GLU A CA 1
ATOM 852 C C . GLU A 1 96 ? 4.533 -10.406 -7.060 1.00 78.00 96 GLU A C 1
ATOM 854 O O . GLU A 1 96 ? 3.431 -10.616 -7.558 1.00 78.00 96 GLU A O 1
ATOM 859 N N . MET A 1 97 ? 5.016 -11.158 -6.078 1.00 80.44 97 MET A N 1
ATOM 860 C CA . MET A 1 97 ? 4.186 -12.110 -5.345 1.00 80.44 97 MET A CA 1
ATOM 861 C C . MET A 1 97 ? 3.676 -11.465 -4.058 1.00 80.44 97 MET A C 1
ATOM 863 O O . MET A 1 97 ? 4.443 -10.860 -3.323 1.00 80.44 97 MET A O 1
ATOM 867 N N . ILE A 1 98 ? 2.392 -11.629 -3.779 1.00 80.31 98 ILE A N 1
ATOM 868 C CA . ILE A 1 98 ? 1.722 -11.256 -2.538 1.00 80.31 98 ILE A CA 1
ATOM 869 C C . ILE A 1 98 ? 1.269 -12.561 -1.899 1.00 80.31 98 ILE A C 1
ATOM 871 O O . ILE A 1 98 ? 0.569 -13.343 -2.533 1.00 80.31 98 ILE A O 1
ATOM 875 N N . TYR A 1 99 ? 1.652 -12.795 -0.653 1.00 81.06 99 TYR A N 1
ATOM 876 C CA . TYR A 1 99 ? 1.205 -13.928 0.148 1.00 81.06 99 TYR A CA 1
ATOM 877 C C . TYR A 1 99 ? 0.538 -13.422 1.422 1.00 81.06 99 TYR A C 1
ATOM 879 O O . TYR A 1 99 ? 1.146 -12.637 2.130 1.00 81.06 99 TYR A O 1
ATOM 887 N N . VAL A 1 100 ? -0.672 -13.851 1.757 1.00 77.94 100 VAL A N 1
ATOM 888 C CA . VAL A 1 100 ? -1.313 -13.413 3.005 1.00 77.94 100 VAL A CA 1
ATOM 889 C C . VAL A 1 100 ? -0.972 -14.401 4.112 1.00 77.94 100 VAL A C 1
ATOM 891 O O . VAL A 1 100 ? -1.543 -15.486 4.188 1.00 77.94 100 VAL A O 1
ATOM 894 N N . TYR A 1 101 ? -0.029 -14.044 4.984 1.00 77.88 101 TYR A N 1
ATOM 895 C CA . TYR A 1 101 ? 0.375 -14.940 6.073 1.00 77.88 101 TYR A CA 1
ATOM 896 C C . TYR A 1 101 ? -0.722 -15.141 7.136 1.00 77.88 101 TYR A C 1
ATOM 898 O O . TYR A 1 101 ? -0.888 -16.244 7.655 1.00 77.88 101 TYR A O 1
ATOM 906 N N . GLU A 1 102 ? -1.484 -14.094 7.451 1.00 77.75 102 GLU A N 1
ATOM 907 C CA . GLU A 1 102 ? -2.586 -14.097 8.425 1.00 77.75 102 GLU A CA 1
ATOM 908 C C . GLU A 1 102 ? -3.646 -13.061 7.961 1.00 77.75 102 GLU A C 1
ATOM 910 O O . GLU A 1 102 ? -3.379 -12.277 7.066 1.00 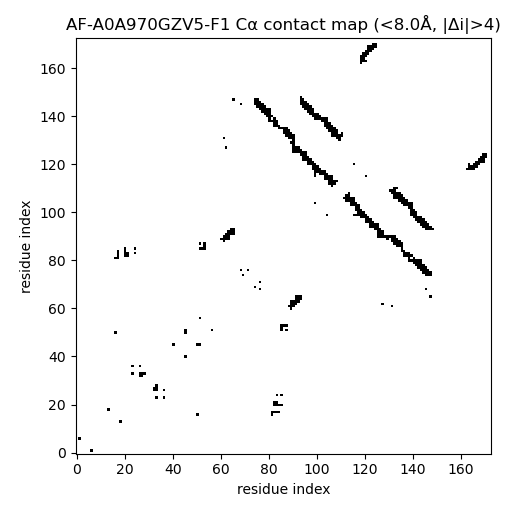77.75 102 GLU A O 1
ATOM 915 N N . GLY A 1 103 ? -4.869 -13.016 8.492 1.00 78.50 103 GLY A N 1
ATOM 916 C CA . GLY A 1 103 ? -5.842 -11.948 8.165 1.00 78.50 103 GLY A CA 1
ATOM 917 C C . GLY A 1 103 ? -6.227 -11.826 6.678 1.00 78.50 103 GLY A C 1
ATOM 918 O O . GLY A 1 103 ? -6.466 -12.845 6.032 1.00 78.50 103 GLY A O 1
ATOM 919 N N . ARG A 1 104 ? -6.391 -10.592 6.160 1.00 77.19 104 ARG A N 1
ATOM 920 C CA . ARG A 1 104 ? -6.939 -10.337 4.808 1.00 77.19 104 ARG A CA 1
ATOM 921 C C . ARG A 1 104 ? -6.441 -9.040 4.160 1.00 77.19 104 ARG A C 1
ATOM 923 O O . ARG A 1 104 ? -6.242 -8.038 4.848 1.00 77.19 104 ARG A O 1
ATOM 930 N N . CYS A 1 105 ? -6.319 -9.012 2.836 1.00 76.75 105 CYS A N 1
ATOM 931 C CA . CYS A 1 105 ? -6.020 -7.786 2.089 1.00 76.75 105 CYS A CA 1
ATOM 932 C C . CYS A 1 105 ? -6.851 -7.654 0.807 1.00 76.75 105 CYS A C 1
ATOM 934 O O . CYS A 1 105 ? -7.360 -8.637 0.270 1.00 76.75 105 CYS A O 1
ATOM 936 N N . GLU A 1 106 ? -6.975 -6.415 0.331 1.00 77.75 106 GLU A N 1
ATOM 937 C CA . GLU A 1 106 ? -7.697 -6.066 -0.887 1.00 77.75 106 GLU A CA 1
ATOM 938 C C . GLU A 1 106 ? -6.723 -5.415 -1.878 1.00 77.75 106 GLU A C 1
ATOM 940 O O . GLU A 1 106 ? -6.058 -4.418 -1.605 1.00 77.75 106 GLU A O 1
ATOM 945 N N . ASN A 1 107 ? -6.593 -5.986 -3.066 1.00 75.81 107 ASN A N 1
ATOM 946 C CA . ASN A 1 107 ? -5.723 -5.441 -4.102 1.00 75.81 107 ASN A CA 1
ATOM 947 C C . ASN A 1 107 ? -6.564 -5.087 -5.314 1.00 75.81 107 ASN A C 1
ATOM 949 O O . ASN A 1 107 ? -7.366 -5.897 -5.755 1.00 75.81 107 ASN A O 1
ATOM 953 N N . THR A 1 108 ? -6.372 -3.905 -5.887 1.00 74.44 108 THR A N 1
ATOM 954 C CA . THR A 1 108 ? -6.934 -3.579 -7.197 1.00 74.44 108 THR A CA 1
ATOM 955 C C . THR A 1 108 ? -5.827 -3.666 -8.238 1.00 74.44 108 THR A C 1
ATOM 957 O O . THR A 1 108 ? -4.896 -2.859 -8.247 1.00 74.44 108 THR A O 1
ATOM 960 N N . ILE A 1 109 ? -5.916 -4.662 -9.113 1.00 75.44 109 ILE A N 1
ATOM 961 C CA . ILE A 1 109 ? -4.954 -4.908 -10.192 1.00 75.44 109 ILE A CA 1
ATOM 962 C C . ILE A 1 109 ? -5.705 -4.742 -11.507 1.00 75.44 109 ILE A C 1
ATOM 964 O O . ILE A 1 109 ? -6.726 -5.395 -11.706 1.00 75.44 109 ILE A O 1
ATOM 968 N N . GLU A 1 110 ? -5.246 -3.827 -12.366 1.00 72.56 110 GLU A N 1
ATOM 969 C CA . GLU A 1 110 ? -5.913 -3.499 -13.639 1.00 72.56 110 GLU A CA 1
ATOM 970 C C . GLU A 1 110 ? -7.418 -3.193 -13.469 1.00 72.56 110 GLU A C 1
ATOM 972 O O . GLU A 1 110 ? -8.275 -3.663 -14.216 1.00 72.56 110 GLU A O 1
ATOM 977 N N . GLY A 1 111 ? -7.767 -2.454 -12.411 1.00 72.06 111 GLY A N 1
ATOM 978 C CA . GLY A 1 111 ? -9.157 -2.112 -12.090 1.00 72.06 111 GLY A CA 1
ATOM 979 C C . GLY A 1 111 ? -10.007 -3.259 -11.525 1.00 72.06 111 GLY A C 1
ATOM 980 O O . GLY A 1 111 ? -11.178 -3.040 -11.217 1.00 72.06 111 GLY A O 1
ATOM 981 N N . LYS A 1 112 ? -9.452 -4.463 -11.344 1.00 74.75 112 LYS A N 1
ATOM 982 C CA . LYS A 1 112 ? -10.146 -5.600 -10.724 1.00 74.75 112 LYS A CA 1
ATOM 983 C C . LYS A 1 112 ? -9.794 -5.702 -9.249 1.00 74.75 112 LYS A C 1
ATOM 985 O O . LYS A 1 112 ? -8.620 -5.809 -8.902 1.00 74.75 112 LYS A O 1
ATOM 990 N N . LEU A 1 113 ? -10.818 -5.718 -8.399 1.00 78.12 113 LEU A N 1
ATOM 991 C CA . LEU A 1 113 ? -10.672 -5.987 -6.973 1.00 78.12 113 LEU A CA 1
ATOM 992 C C . LEU A 1 113 ? -10.383 -7.478 -6.739 1.00 78.12 113 LEU A C 1
ATOM 994 O O . LEU A 1 113 ? -11.112 -8.346 -7.217 1.00 78.12 113 LEU A O 1
ATOM 998 N N . ILE A 1 114 ? -9.334 -7.752 -5.975 1.00 80.62 114 ILE A N 1
ATOM 999 C CA . ILE A 1 114 ? -8.858 -9.074 -5.582 1.00 80.62 114 ILE A CA 1
ATOM 1000 C C . ILE A 1 114 ? -8.846 -9.109 -4.059 1.00 80.62 114 ILE A C 1
ATOM 1002 O O . ILE A 1 114 ? -8.026 -8.449 -3.418 1.00 80.62 114 ILE A O 1
ATOM 1006 N N . ASN A 1 115 ? -9.750 -9.902 -3.495 1.00 82.56 115 ASN A N 1
ATOM 1007 C CA . ASN A 1 115 ? -9.801 -10.167 -2.064 1.00 82.56 115 ASN A CA 1
ATOM 1008 C C . ASN A 1 115 ? -8.941 -11.392 -1.763 1.00 82.56 115 AS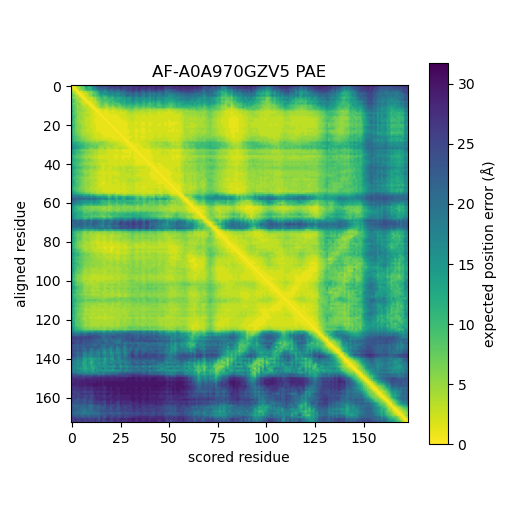N A C 1
ATOM 1010 O O . ASN A 1 115 ? -9.076 -12.414 -2.436 1.00 82.56 115 ASN A O 1
ATOM 1014 N N . MET A 1 116 ? -8.061 -11.276 -0.776 1.00 81.75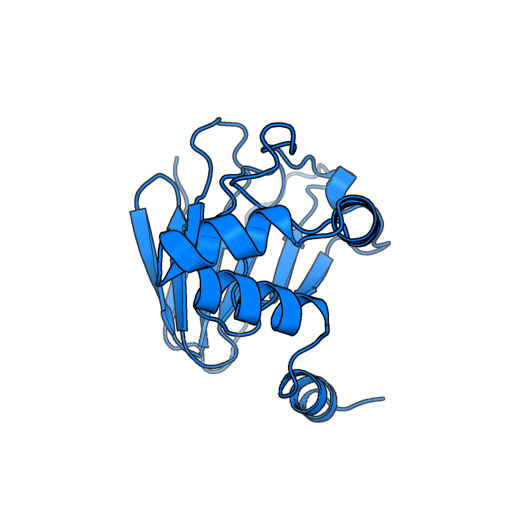 116 MET A N 1
ATOM 1015 C CA . MET A 1 116 ? -7.159 -12.346 -0.360 1.00 81.75 116 MET A CA 1
ATOM 1016 C C . MET A 1 116 ? -7.278 -12.567 1.144 1.00 81.75 116 MET A C 1
ATOM 1018 O O . MET A 1 116 ? -7.304 -11.606 1.917 1.00 81.75 116 MET A O 1
ATOM 1022 N N . GLU A 1 117 ? -7.305 -13.825 1.560 1.00 84.88 117 GLU A N 1
ATOM 1023 C CA . GLU A 1 117 ? -7.336 -14.261 2.956 1.00 84.88 117 GLU A CA 1
ATOM 1024 C C . GLU A 1 117 ? -6.084 -15.068 3.308 1.00 84.88 117 GLU A C 1
ATOM 1026 O O . GLU A 1 117 ? -5.280 -15.425 2.449 1.00 84.88 117 GLU A O 1
ATOM 1031 N N . GLN A 1 118 ? -5.909 -15.369 4.594 1.00 83.44 118 GLN A N 1
ATOM 1032 C CA . GLN A 1 118 ? -4.808 -16.187 5.090 1.00 83.44 118 GLN A CA 1
ATOM 1033 C C . GLN A 1 118 ? -4.568 -17.454 4.249 1.00 83.44 118 GLN A C 1
ATOM 1035 O O . GLN A 1 118 ? -5.434 -18.325 4.125 1.00 83.44 118 GLN A O 1
ATOM 1040 N N . GLY A 1 119 ? -3.337 -17.578 3.756 1.00 81.62 119 GLY A N 1
ATOM 1041 C CA . GLY A 1 119 ? -2.871 -18.664 2.904 1.00 81.62 119 GLY A CA 1
ATOM 1042 C C . GLY A 1 119 ? -2.985 -18.385 1.404 1.00 81.62 119 GLY A C 1
ATOM 1043 O O . GLY A 1 119 ? -2.493 -19.197 0.625 1.00 81.62 119 GLY A O 1
ATOM 1044 N N . ASP A 1 120 ? -3.598 -17.279 0.976 1.00 80.44 120 ASP A N 1
ATOM 1045 C CA . ASP A 1 120 ? -3.708 -16.949 -0.445 1.00 80.44 120 ASP A CA 1
ATOM 1046 C C . ASP A 1 120 ? -2.405 -16.376 -1.006 1.00 80.44 120 ASP A C 1
ATOM 1048 O O . ASP A 1 120 ? -1.690 -15.612 -0.348 1.00 80.44 120 ASP A O 1
ATOM 1052 N N . ILE A 1 121 ? -2.130 -16.713 -2.270 1.00 82.19 121 ILE A N 1
ATOM 1053 C CA . ILE A 1 121 ? -1.040 -16.143 -3.066 1.00 82.19 121 ILE A CA 1
ATOM 1054 C C . ILE A 1 121 ? -1.613 -15.472 -4.316 1.00 82.19 121 ILE A C 1
ATOM 1056 O O . ILE A 1 121 ? -2.403 -16.067 -5.052 1.00 82.19 121 ILE A O 1
ATOM 1060 N N . CYS A 1 122 ? -1.154 -14.253 -4.587 1.00 79.06 122 CYS A N 1
ATOM 1061 C CA . CYS A 1 122 ? -1.391 -13.517 -5.822 1.00 79.06 122 CYS A CA 1
ATOM 1062 C C . CYS A 1 122 ? -0.043 -13.191 -6.460 1.00 79.06 122 CYS A C 1
ATOM 1064 O O . CYS A 1 122 ? 0.824 -12.609 -5.816 1.00 79.06 122 CYS A O 1
ATOM 1066 N N . ILE A 1 123 ? 0.140 -13.555 -7.726 1.00 80.88 123 ILE A N 1
ATOM 1067 C CA . ILE A 1 123 ? 1.333 -13.194 -8.500 1.00 80.88 123 ILE A CA 1
ATOM 1068 C C . ILE A 1 123 ? 0.923 -12.171 -9.546 1.00 80.88 123 ILE A C 1
ATOM 1070 O O . ILE A 1 123 ? -0.066 -12.360 -10.253 1.00 80.88 123 ILE A O 1
ATOM 1074 N N . VAL A 1 124 ? 1.707 -11.108 -9.642 1.00 77.25 124 VAL A N 1
ATOM 1075 C CA . VAL A 1 124 ? 1.489 -9.982 -10.536 1.00 77.25 124 VAL A CA 1
ATOM 1076 C C . VAL A 1 124 ? 2.687 -9.867 -11.458 1.00 77.25 124 VAL A C 1
ATOM 1078 O O . VAL A 1 124 ? 3.828 -9.835 -10.999 1.00 77.25 124 VAL A O 1
ATOM 1081 N N . ALA A 1 125 ? 2.425 -9.884 -12.758 1.00 77.00 125 ALA A N 1
ATOM 1082 C CA . ALA A 1 125 ? 3.462 -9.767 -13.770 1.00 77.00 125 ALA A CA 1
ATOM 1083 C C . ALA A 1 125 ? 4.024 -8.332 -13.829 1.00 77.00 125 ALA A C 1
ATOM 1085 O O . ALA A 1 125 ? 3.346 -7.404 -13.379 1.00 77.00 125 ALA A O 1
ATOM 1086 N N . PRO A 1 126 ? 5.234 -8.154 -14.392 1.00 77.69 126 PRO A N 1
ATOM 1087 C CA . PRO A 1 126 ? 5.696 -6.844 -14.831 1.00 77.69 126 PRO A CA 1
ATOM 1088 C C . PRO A 1 126 ? 4.665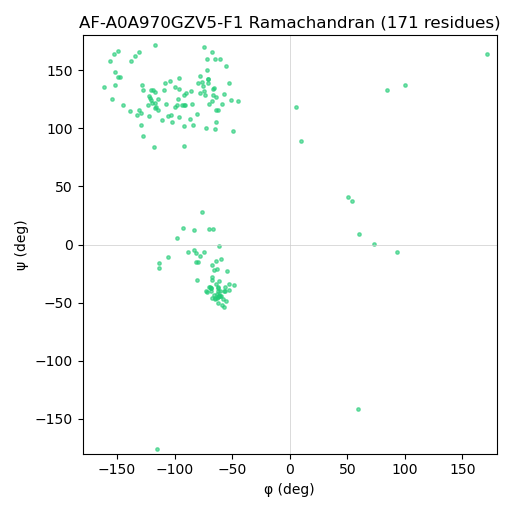 -6.192 -15.754 1.00 77.69 126 PRO A C 1
ATOM 1090 O O . PRO A 1 126 ? 4.109 -6.875 -16.618 1.00 77.69 126 PRO A O 1
ATOM 1093 N N . ASP A 1 127 ? 4.452 -4.892 -15.588 1.00 72.38 127 ASP A N 1
ATOM 1094 C CA . ASP A 1 127 ? 3.628 -4.097 -16.493 1.00 72.38 127 ASP A CA 1
ATOM 1095 C C . ASP A 1 127 ? 4.204 -2.684 -16.637 1.00 72.38 127 ASP A C 1
ATOM 1097 O O . ASP A 1 127 ? 4.341 -1.925 -15.675 1.00 72.38 127 ASP A O 1
ATOM 1101 N N . ASP A 1 128 ? 4.550 -2.348 -17.872 1.00 60.03 128 ASP A N 1
ATOM 1102 C CA . ASP A 1 128 ? 5.078 -1.065 -18.315 1.00 60.03 128 ASP A CA 1
ATOM 1103 C C . ASP A 1 128 ? 3.940 -0.046 -18.525 1.00 60.03 128 ASP A C 1
ATOM 1105 O O . ASP A 1 128 ? 4.180 1.157 -18.682 1.00 60.03 128 ASP A O 1
ATOM 1109 N N . SER A 1 129 ? 2.691 -0.521 -18.582 1.00 55.56 129 SER A N 1
ATOM 1110 C CA . SER A 1 129 ? 1.521 0.293 -18.858 1.00 55.56 129 SER A CA 1
ATOM 1111 C C . SER A 1 129 ? 1.129 1.121 -17.630 1.00 55.56 129 SER A C 1
ATOM 1113 O O . SER A 1 129 ? 1.178 0.687 -16.480 1.00 55.56 129 SER A O 1
ATOM 1115 N N . TYR A 1 130 ? 0.734 2.373 -17.862 1.00 53.44 130 TYR A N 1
ATOM 1116 C CA . TYR A 1 130 ? 0.352 3.325 -16.812 1.00 53.44 130 TYR A CA 1
ATOM 1117 C C . TYR A 1 130 ? -0.992 2.971 -16.129 1.00 53.44 130 TYR A C 1
ATOM 1119 O O . TYR A 1 130 ? -1.530 3.774 -15.370 1.00 53.44 130 TYR A O 1
ATOM 1127 N N . ASN A 1 131 ? -1.538 1.764 -16.330 1.00 50.09 131 ASN A N 1
ATOM 1128 C CA . ASN A 1 131 ? -2.779 1.286 -15.701 1.00 50.09 131 ASN A CA 1
ATOM 1129 C C . ASN A 1 131 ? -2.612 0.881 -14.220 1.00 50.09 131 ASN A C 1
ATOM 1131 O O . ASN A 1 131 ? -3.365 0.051 -13.713 1.00 50.09 131 ASN A O 1
ATOM 1135 N N . GLY A 1 132 ? -1.643 1.514 -13.546 1.00 48.72 132 GLY A N 1
ATOM 1136 C CA . GLY A 1 132 ? -1.336 1.537 -12.116 1.00 48.72 132 GLY A CA 1
ATOM 1137 C C . GLY A 1 132 ? -2.166 0.627 -11.212 1.00 48.72 132 GLY A C 1
ATOM 1138 O O . GLY A 1 132 ? -3.365 0.820 -11.017 1.00 48.72 132 GLY A O 1
ATOM 1139 N N . ARG A 1 133 ? -1.496 -0.309 -10.545 1.00 55.38 133 ARG A N 1
ATOM 1140 C CA . ARG A 1 133 ? -2.081 -1.110 -9.469 1.00 55.38 133 ARG A CA 1
ATOM 1141 C C . ARG A 1 133 ? -2.399 -0.228 -8.277 1.00 55.38 133 ARG A C 1
ATOM 1143 O O . ARG A 1 133 ? -1.512 0.453 -7.777 1.00 55.38 133 ARG A O 1
ATOM 1150 N N . ILE A 1 134 ? -3.621 -0.304 -7.768 1.00 51.59 134 ILE A N 1
ATOM 1151 C CA . ILE A 1 134 ? -4.043 0.372 -6.540 1.00 51.59 134 ILE A CA 1
ATOM 1152 C C . ILE A 1 134 ? -4.069 -0.680 -5.426 1.00 51.59 134 ILE A C 1
ATOM 1154 O O . ILE A 1 134 ? -4.955 -1.529 -5.376 1.00 51.59 134 ILE A O 1
ATOM 1158 N N . ILE A 1 135 ? -3.082 -0.658 -4.532 1.00 51.41 135 ILE A N 1
ATOM 1159 C CA . ILE A 1 135 ? -3.007 -1.603 -3.404 1.00 51.41 135 ILE A CA 1
ATOM 1160 C C . ILE A 1 135 ? -3.719 -1.010 -2.183 1.00 51.41 135 ILE A C 1
ATOM 1162 O O . ILE A 1 135 ? -3.293 0.035 -1.693 1.00 51.41 135 ILE A O 1
ATOM 1166 N N . PHE A 1 136 ? -4.765 -1.681 -1.677 1.00 43.62 136 PHE A N 1
ATOM 1167 C CA . PHE A 1 136 ? -5.496 -1.323 -0.451 1.00 43.62 136 PHE A CA 1
ATOM 1168 C C . PHE A 1 136 ? -5.387 -2.423 0.611 1.00 43.62 136 PHE A C 1
ATOM 1170 O O . PHE A 1 136 ? -6.259 -3.269 0.781 1.00 43.62 136 PHE A O 1
ATOM 1177 N N . SER A 1 137 ? -4.309 -2.433 1.386 1.00 47.66 137 SER A N 1
ATOM 1178 C CA . SER A 1 137 ? -4.158 -3.474 2.403 1.00 47.66 137 SER A CA 1
ATOM 1179 C C . SER A 1 137 ? -4.676 -3.030 3.769 1.00 47.66 137 SER A C 1
ATOM 1181 O O . SER A 1 137 ? -4.124 -2.123 4.392 1.00 47.66 137 SER A O 1
ATOM 1183 N N . THR A 1 138 ? -5.668 -3.752 4.295 1.00 46.12 138 THR A N 1
ATOM 1184 C CA . THR A 1 138 ? -6.034 -3.706 5.719 1.00 46.12 138 THR A CA 1
ATOM 1185 C C . THR A 1 138 ? -5.156 -4.618 6.600 1.00 46.12 138 THR A C 1
ATOM 1187 O O . THR A 1 138 ? -5.481 -4.760 7.775 1.00 46.12 138 THR A O 1
ATOM 1190 N N . MET A 1 139 ? -4.021 -5.133 6.069 1.00 50.72 139 MET A N 1
ATOM 1191 C CA . MET A 1 139 ? -2.986 -6.015 6.675 1.00 50.72 139 MET A CA 1
ATOM 1192 C C . MET A 1 139 ? -3.319 -7.534 6.640 1.00 50.72 139 MET A C 1
ATOM 1194 O O . MET A 1 139 ? -4.435 -7.893 6.991 1.00 50.72 139 MET A O 1
ATOM 1198 N N . ILE A 1 140 ? -2.426 -8.475 6.233 1.00 49.25 140 ILE A N 1
ATOM 1199 C CA . ILE A 1 140 ? -1.190 -8.969 6.925 1.00 49.25 140 ILE A CA 1
ATOM 1200 C C . ILE A 1 140 ? -0.067 -9.411 5.996 1.00 49.25 140 ILE A C 1
ATOM 1202 O O . ILE A 1 140 ? -0.309 -9.950 4.925 1.00 49.25 140 ILE A O 1
ATOM 1206 N N . LEU A 1 141 ? 1.153 -9.113 6.478 1.00 51.94 141 LEU A N 1
ATOM 1207 C CA . LEU A 1 141 ? 2.469 -9.582 6.062 1.00 51.94 141 LEU A CA 1
ATOM 1208 C C . LEU A 1 141 ? 2.424 -10.359 4.753 1.00 51.94 141 LEU A C 1
ATOM 1210 O O . LEU A 1 141 ? 2.302 -11.582 4.758 1.00 51.94 141 LEU A O 1
ATOM 1214 N N . TYR A 1 142 ? 2.558 -9.623 3.656 1.00 51.34 142 TYR A N 1
ATOM 1215 C CA . TYR A 1 142 ? 2.912 -10.240 2.402 1.00 51.34 142 TYR A CA 1
ATOM 1216 C C . TYR A 1 142 ? 4.382 -10.071 2.133 1.00 51.34 142 TYR A C 1
ATOM 1218 O O . TYR A 1 142 ? 4.945 -9.004 2.360 1.00 51.34 142 TYR A O 1
ATOM 1226 N N . PHE A 1 143 ? 4.988 -11.168 1.702 1.00 52.19 143 PHE A N 1
ATOM 1227 C CA . PHE A 1 143 ? 6.340 -11.200 1.202 1.00 52.19 143 PHE A CA 1
ATOM 1228 C C . PHE A 1 143 ? 6.279 -10.805 -0.260 1.00 52.19 143 PHE A C 1
ATOM 1230 O O . PHE A 1 143 ? 5.873 -11.614 -1.086 1.00 52.19 143 PHE A O 1
ATOM 1237 N N . LEU A 1 144 ? 6.660 -9.565 -0.560 1.00 53.03 144 LEU A N 1
ATOM 1238 C CA . LEU A 1 144 ? 6.923 -9.168 -1.936 1.00 53.03 144 LEU A CA 1
ATOM 1239 C C . LEU A 1 144 ? 8.114 -9.980 -2.426 1.00 53.03 144 LEU A C 1
ATOM 1241 O O . LEU A 1 144 ? 9.218 -9.663 -2.005 1.00 53.03 144 LEU A O 1
ATOM 1245 N N . PHE A 1 145 ? 7.899 -10.988 -3.272 1.00 59.88 145 PHE A N 1
ATOM 1246 C CA . PHE A 1 145 ? 8.985 -11.620 -4.022 1.00 59.88 145 PHE A CA 1
ATOM 1247 C C . PHE A 1 145 ? 9.119 -10.913 -5.353 1.00 59.88 145 PHE A C 1
ATOM 1249 O O . PHE A 1 145 ? 8.172 -10.926 -6.137 1.00 59.88 145 PHE A O 1
ATOM 1256 N N . SER A 1 146 ? 10.295 -10.344 -5.600 1.00 56.31 146 SER A N 1
ATOM 1257 C CA . SER A 1 146 ? 10.646 -9.828 -6.914 1.00 56.31 146 SER A CA 1
ATOM 1258 C C . SER A 1 146 ? 11.663 -10.688 -7.612 1.00 56.31 146 SER A C 1
ATOM 1260 O O . SER A 1 146 ? 12.775 -10.802 -7.112 1.00 56.31 146 SER A O 1
ATOM 1262 N N . LEU A 1 147 ? 11.296 -11.196 -8.788 1.00 57.78 147 LEU A N 1
ATOM 1263 C CA . LEU A 1 147 ? 12.181 -11.936 -9.677 1.00 57.78 147 LEU A CA 1
ATOM 1264 C C . LEU A 1 147 ? 12.689 -11.023 -10.793 1.00 57.78 147 LEU A C 1
ATOM 1266 O O . LEU A 1 147 ? 11.902 -10.531 -11.604 1.00 57.78 147 LEU A O 1
ATOM 1270 N N . THR A 1 148 ? 14.007 -10.839 -10.829 1.00 55.28 148 THR A N 1
ATOM 1271 C CA . THR A 1 148 ? 14.730 -10.146 -11.900 1.00 55.28 148 THR A CA 1
ATOM 1272 C C . THR A 1 148 ? 14.916 -11.072 -13.102 1.00 55.28 148 THR A C 1
ATOM 1274 O O . THR A 1 148 ? 15.193 -12.273 -12.966 1.00 55.28 148 THR A O 1
ATOM 1277 N N . ARG A 1 149 ? 14.739 -10.546 -14.315 1.00 54.47 149 ARG A N 1
ATOM 1278 C CA . ARG A 1 149 ? 14.809 -11.338 -15.547 1.00 54.47 149 ARG A CA 1
ATOM 1279 C C . ARG A 1 149 ? 16.243 -11.295 -16.063 1.00 54.47 149 ARG A C 1
ATOM 1281 O O . ARG A 1 149 ? 16.563 -10.535 -16.972 1.00 54.47 149 ARG A O 1
ATOM 1288 N N . ARG A 1 150 ? 17.128 -12.170 -15.565 1.00 48.53 150 ARG A N 1
ATOM 1289 C CA . ARG A 1 150 ? 18.363 -12.448 -16.321 1.00 48.53 150 ARG A CA 1
ATOM 1290 C C . ARG A 1 150 ? 17.961 -13.067 -17.655 1.00 48.53 150 ARG A C 1
ATOM 1292 O O . ARG A 1 150 ? 17.380 -14.149 -17.684 1.00 48.53 150 ARG A O 1
ATOM 1299 N N . TYR A 1 151 ? 18.248 -12.366 -18.748 1.00 36.97 151 TYR A N 1
ATOM 1300 C CA . TYR A 1 151 ? 18.031 -12.815 -20.120 1.00 36.97 151 TYR A CA 1
ATOM 1301 C C . TYR A 1 151 ? 18.607 -14.232 -20.319 1.00 36.97 151 TYR A C 1
ATOM 1303 O O . TYR A 1 151 ? 19.800 -14.418 -20.531 1.00 36.97 151 TYR A O 1
ATOM 1311 N N . SER A 1 152 ? 17.759 -15.254 -20.233 1.00 34.00 152 SER A N 1
ATOM 1312 C CA . SER A 1 152 ? 17.970 -16.551 -20.869 1.00 34.00 152 SER A CA 1
ATOM 1313 C C . SER A 1 152 ? 16.600 -17.178 -21.097 1.00 34.00 152 SER A C 1
ATOM 1315 O O . SER A 1 152 ? 15.758 -17.245 -20.200 1.00 34.00 152 SER A O 1
ATOM 1317 N N . GLN A 1 153 ? 16.334 -17.547 -22.345 1.00 37.97 153 GLN A N 1
ATOM 1318 C CA . GLN A 1 153 ? 15.067 -18.127 -22.753 1.00 37.97 153 GLN A CA 1
ATOM 1319 C C . GLN A 1 153 ? 14.855 -19.485 -22.080 1.00 37.97 153 GLN A C 1
ATOM 1321 O O . GLN A 1 153 ? 15.362 -20.485 -22.570 1.00 37.97 153 GLN A O 1
ATOM 1326 N N . THR A 1 154 ? 14.074 -19.552 -21.002 1.00 34.19 154 THR A N 1
ATOM 1327 C CA . THR A 1 154 ? 13.420 -20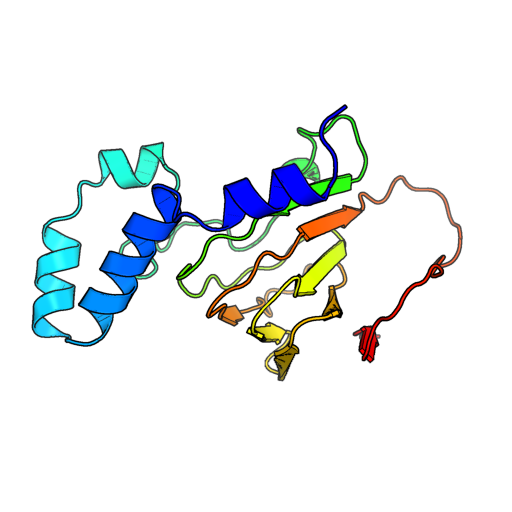.796 -20.569 1.00 34.19 154 THR A CA 1
ATOM 1328 C C . THR A 1 154 ? 12.063 -20.508 -19.912 1.00 34.19 154 THR A C 1
ATOM 1330 O O . THR A 1 154 ? 11.832 -19.457 -19.321 1.00 34.19 154 THR A O 1
ATOM 1333 N N . LYS A 1 155 ? 11.129 -21.433 -20.160 1.00 30.75 155 LYS A N 1
ATOM 1334 C CA . LYS A 1 155 ? 9.676 -21.421 -19.903 1.00 30.75 155 LYS A CA 1
ATOM 1335 C C . LYS A 1 155 ? 9.321 -21.280 -18.407 1.00 30.75 155 LYS A C 1
ATOM 1337 O O . LYS A 1 155 ? 10.164 -21.600 -17.574 1.00 30.75 155 LYS A O 1
ATOM 1342 N N . PRO A 1 156 ? 8.091 -20.844 -18.050 1.00 33.41 156 PRO A N 1
ATOM 1343 C CA . PRO A 1 156 ? 7.736 -20.575 -16.658 1.00 33.41 156 PRO A CA 1
ATOM 1344 C C . PRO A 1 156 ? 7.798 -21.857 -15.824 1.00 33.41 156 PRO A C 1
ATOM 1346 O O . PRO A 1 156 ? 7.179 -22.863 -16.170 1.00 33.41 156 PRO A O 1
ATOM 1349 N N . ILE A 1 157 ? 8.548 -21.799 -14.725 1.00 31.41 157 ILE A N 1
ATOM 1350 C CA . ILE A 1 157 ? 8.596 -22.841 -13.703 1.00 31.41 157 ILE A CA 1
ATOM 1351 C C . ILE A 1 157 ? 7.653 -22.406 -12.582 1.00 31.41 157 ILE A C 1
ATOM 1353 O O . ILE A 1 157 ? 7.844 -21.353 -11.981 1.00 31.41 157 ILE A O 1
ATOM 1357 N N . ALA A 1 158 ? 6.643 -23.223 -12.303 1.00 41.56 158 ALA A N 1
ATOM 1358 C CA . ALA A 1 158 ? 5.800 -23.121 -11.121 1.00 41.56 158 ALA A CA 1
ATOM 1359 C C . ALA A 1 158 ? 5.681 -24.514 -10.510 1.00 41.56 158 ALA A C 1
ATOM 1361 O O . ALA A 1 158 ? 5.049 -25.343 -11.148 1.00 41.56 158 ALA A O 1
ATOM 1362 N N . ILE A 1 159 ? 6.271 -24.755 -9.329 1.00 28.64 159 ILE A N 1
ATOM 1363 C CA . ILE A 1 159 ? 5.870 -25.756 -8.310 1.00 28.64 159 ILE A CA 1
ATOM 1364 C C . ILE A 1 159 ? 6.546 -25.330 -6.969 1.00 28.64 159 ILE A C 1
ATOM 1366 O O . ILE A 1 159 ? 7.704 -24.920 -7.016 1.00 28.64 159 ILE A O 1
ATOM 1370 N N . LEU A 1 160 ? 5.890 -25.321 -5.786 1.00 32.97 160 LEU A N 1
ATOM 1371 C CA . LEU A 1 160 ? 5.968 -26.360 -4.716 1.00 32.97 160 LEU A CA 1
ATOM 1372 C C . LEU A 1 160 ? 5.241 -25.932 -3.399 1.00 32.97 160 LEU A C 1
ATOM 1374 O O . LEU A 1 160 ? 4.890 -24.763 -3.275 1.00 32.97 160 LEU A O 1
ATOM 1378 N N . PRO A 1 161 ? 4.939 -26.873 -2.463 1.00 41.66 161 PRO A N 1
ATOM 1379 C CA . PRO A 1 161 ? 3.608 -27.058 -1.857 1.00 41.66 161 PRO A CA 1
ATOM 1380 C C . PRO A 1 161 ? 3.504 -26.783 -0.332 1.00 41.66 161 PRO A C 1
ATOM 1382 O O . PRO A 1 161 ? 4.499 -26.461 0.306 1.00 41.66 161 PRO A O 1
ATOM 1385 N N . PHE A 1 162 ? 2.296 -27.052 0.212 1.00 29.41 162 PHE A N 1
ATOM 1386 C CA . PHE A 1 162 ? 1.792 -27.097 1.613 1.00 29.41 162 PHE A CA 1
ATOM 1387 C C . PHE A 1 162 ? 1.012 -25.878 2.147 1.00 29.41 162 PHE A C 1
ATOM 1389 O O . PHE A 1 162 ? 1.437 -24.739 2.014 1.00 29.41 162 PHE A O 1
ATOM 1396 N N . PRO A 1 163 ? -0.094 -26.153 2.865 1.00 43.62 163 PRO A N 1
ATOM 1397 C CA . PRO A 1 163 ? -1.425 -26.278 2.282 1.00 43.62 163 PRO A CA 1
ATOM 1398 C C . PRO A 1 163 ? -1.959 -24.891 1.877 1.00 43.62 163 PRO A C 1
ATOM 1400 O O . PRO A 1 163 ? -2.438 -24.127 2.711 1.00 43.62 163 PRO A O 1
ATOM 1403 N N . LEU A 1 164 ? -1.880 -24.552 0.593 1.00 47.78 164 LEU A N 1
ATOM 1404 C CA . LEU A 1 164 ? -2.461 -23.310 0.081 1.00 47.78 164 LEU A CA 1
ATOM 1405 C C . LEU A 1 164 ? -3.937 -23.556 -0.246 1.00 47.78 164 LEU A C 1
ATOM 1407 O O . LEU A 1 164 ? -4.261 -24.557 -0.887 1.00 47.78 164 LEU A O 1
ATOM 1411 N N . LYS A 1 165 ? -4.827 -22.666 0.208 1.00 48.75 165 LYS A N 1
ATOM 1412 C CA . LYS A 1 165 ? -6.270 -22.764 -0.069 1.00 48.75 165 LYS A CA 1
ATOM 1413 C C . LYS A 1 165 ? -6.594 -22.423 -1.528 1.00 48.75 165 LYS A C 1
ATOM 1415 O O . LYS A 1 165 ? -7.399 -23.128 -2.128 1.00 48.75 165 LYS A O 1
ATOM 1420 N N . THR A 1 166 ? -5.935 -21.409 -2.102 1.00 44.69 166 THR A N 1
ATOM 1421 C CA . THR A 1 166 ? -6.159 -20.960 -3.487 1.00 44.69 166 THR A CA 1
ATOM 1422 C C . THR A 1 166 ? -4.887 -20.333 -4.073 1.00 44.69 166 THR A C 1
ATOM 1424 O O . THR A 1 166 ? -4.216 -19.542 -3.415 1.00 44.69 166 THR A O 1
ATOM 1427 N N . ILE A 1 167 ? -4.556 -20.650 -5.330 1.00 47.75 167 ILE A N 1
ATOM 1428 C CA . ILE A 1 167 ? -3.526 -19.943 -6.110 1.00 47.75 167 ILE A CA 1
ATOM 1429 C C . ILE A 1 167 ? -4.232 -19.256 -7.278 1.00 47.75 167 ILE A C 1
ATOM 1431 O O . ILE A 1 167 ? -4.771 -19.935 -8.151 1.00 47.75 167 ILE A O 1
ATOM 1435 N N . SER A 1 168 ? -4.206 -17.923 -7.313 1.00 49.03 168 SER A N 1
ATOM 1436 C CA . SER A 1 168 ? -4.685 -17.150 -8.464 1.00 49.03 168 SER A CA 1
ATOM 1437 C C . SER A 1 168 ? -3.487 -16.583 -9.222 1.00 49.03 168 SER A C 1
ATOM 1439 O O . SER A 1 168 ? -2.779 -15.706 -8.726 1.00 49.03 168 SER A O 1
ATOM 1441 N N . ILE A 1 169 ? -3.237 -17.106 -10.425 1.00 46.16 169 ILE A N 1
ATOM 1442 C CA . ILE A 1 169 ? -2.227 -16.568 -11.344 1.00 46.16 169 ILE A CA 1
ATOM 1443 C C . ILE A 1 169 ? -2.946 -15.643 -12.318 1.00 46.16 169 ILE A C 1
ATOM 1445 O O . ILE A 1 169 ? -3.685 -16.109 -13.186 1.00 46.16 169 ILE A O 1
ATOM 1449 N N . TYR A 1 170 ? -2.710 -14.340 -12.197 1.00 44.31 170 TYR A N 1
ATOM 1450 C CA . TYR A 1 170 ? -3.169 -13.380 -13.190 1.00 44.31 170 TYR A CA 1
ATOM 1451 C C . TYR A 1 170 ? -2.104 -13.282 -14.282 1.00 44.31 170 TYR A C 1
ATOM 1453 O O . TYR A 1 170 ? -1.005 -12.775 -14.070 1.00 44.31 170 TYR A O 1
ATOM 1461 N N . ARG A 1 171 ? -2.420 -13.844 -15.451 1.00 36.16 171 ARG A N 1
ATOM 1462 C CA . ARG A 1 171 ? -1.661 -13.671 -16.691 1.00 36.16 171 ARG A CA 1
ATOM 1463 C C . ARG A 1 171 ? -2.592 -12.982 -17.675 1.00 36.16 171 ARG A C 1
ATOM 1465 O O . ARG A 1 171 ? -3.629 -13.547 -18.015 1.00 36.16 171 ARG A O 1
ATOM 1472 N N . VAL A 1 172 ? -2.237 -11.779 -18.101 1.00 34.03 172 VAL A N 1
ATOM 1473 C CA . VAL A 1 172 ? -2.938 -11.071 -19.174 1.00 34.03 172 VAL A CA 1
ATOM 1474 C C . VAL A 1 172 ? -2.026 -11.086 -20.401 1.00 34.03 172 VAL A C 1
ATOM 1476 O O . VAL A 1 172 ? -0.803 -11.103 -20.264 1.00 34.03 172 VAL A O 1
ATOM 1479 N N . PHE A 1 173 ? -2.648 -11.304 -21.558 1.00 33.28 173 PHE A N 1
ATOM 1480 C CA . PHE A 1 173 ? -2.034 -11.647 -22.842 1.00 33.28 173 PHE A CA 1
ATOM 1481 C C . PHE A 1 173 ? -1.267 -10.493 -23.478 1.00 33.28 173 PHE A C 1
ATOM 1483 O O . PHE A 1 173 ? -1.708 -9.339 -23.298 1.00 33.28 173 PHE A O 1
#

Solvent-accessible surface area (backbone atoms only — not comparable to full-atom values): 10231 Å² total; per-residue (Å²): 134,84,54,76,67,59,64,52,65,66,60,70,60,76,51,75,68,26,49,49,25,44,51,53,54,58,31,60,76,37,71,73,52,24,57,54,50,64,71,69,55,59,66,66,60,36,58,76,70,66,60,80,46,76,92,81,51,88,80,70,79,43,63,41,56,58,74,77,55,61,88,40,100,45,66,56,46,77,42,79,53,65,40,44,46,64,71,54,58,30,31,30,61,33,34,39,32,41,32,24,72,39,63,38,36,39,35,28,53,76,85,41,81,43,81,41,41,56,43,26,40,43,44,40,66,52,40,92,57,87,64,37,30,38,42,45,40,77,31,37,52,23,48,39,37,34,48,66,83,74,94,64,98,72,80,91,86,85,88,88,88,79,89,60,82,49,80,51,78,63,80,82,134

Foldseek 3Di:
DDDPVNVVVVVPDADPLLVVLVVQLVQVVDPVSNVVVVVPDDPVVCVVVVADDPVPDPPDAQEEEPVNVPVDPDLWAWDWDHANRAWRFHFYQWKWKWAAQAAWFWKQDLNDIDIDHHQEIEIDHHDPDSSTITTGGNDDTTTTITGDDPDDDDDDDDDDDDPRPDYDYDDDD

Secondary structure (DSSP, 8-state):
---HHHHHHTTTSPPHHHHHHHHHHHHHTSHHHHHHHHHHS-HHHHHHHT---TTT-S-S-SEE-GGGTTTSSSSEEEEEPPTTPPPEEEEESS-EEEE-SSSEEEEEETTEEEEEETT-EEEE--B-SS--EEEE------EEEEE---S---PPP----S--S-EEE----

Mean predicted aligned error: 11.03 Å